Protein AF-A0A5J5F3G4-F1 (afdb_monomer)

Secondary structure (DSSP, 8-state):
--------------------S---------HHHHSSS--TT--TT-B--B-TT-PEEEE-TTSBEEEEPSSPPTT-SBSS-EEE-TTSBEEETTB--EEEEEETTEEEEESS--STT-EEE--B---PPP-

Foldseek 3Di:
DDDDDDDDDDDDDDDPPDPPVPPPPPPQPQDQDVQQDPPVPDDQWFGWGAGSVRFTFFLAPLQFTDTHHPVHDPRTPGRTRWHQDPQQWIDRPPDQWWWWADDPPGTTIGRDDPDPRIDIDIDGDDRDDDD

Nearest PDB structures (foldseek):
  3jut-assembly3_C  TM=4.537E-01  e=5.781E+00  Homo sapiens
  1k5u-assembly2_B  TM=3.815E-01  e=5.171E+00  Homo sapiens
  3fjf-assembly1_A  TM=4.043E-01  e=7.640E+00  Homo sapiens
  3bau-assembly2_B  TM=3.798E-01  e=9.031E+00  Homo sapiens

Organism: NCBI:txid1250544

Sequence (131 aa):
MQFLISLLLLLPANANLSPNQNAARSPAPQGFYDTLGPTKDSPAGCGVLQEQLGRIGSIVANRQLQFDGPPAQAGAVFTGGWSVCDDNFLALGASKVFYKCLSGTFYNLYDQSIAAQCLPTHLMILKLRDC

Mean predicted aligned error: 14.04 Å

pLDDT: mean 75.2, std 21.62, range [39.75, 98.56]

Solvent-accessible surface area (backbone atoms only — not comparable to full-atom values): 8274 Å² total; per-residue (Å²): 134,90,81,88,82,88,78,89,78,88,80,79,96,78,80,85,76,69,84,64,86,72,66,69,72,71,73,69,82,72,56,62,60,69,50,37,48,84,56,96,83,56,69,90,21,78,14,41,43,44,50,95,86,63,19,31,38,23,29,32,76,88,38,35,63,44,71,31,52,84,76,53,61,88,66,44,74,32,69,52,31,25,29,65,44,99,85,34,32,40,24,56,55,94,39,50,62,29,16,40,30,76,58,91,94,46,69,47,47,20,68,54,76,89,51,92,76,37,42,82,40,71,49,75,64,77,85,82,75,89,128

Radius of gyration: 24.74 Å; Cα contacts (8 Å, |Δi|>4): 208; chains: 1; bounding box: 56×76×50 Å

InterPro domains:
  IPR051153 Yeast Cell Wall Mannoprotein PIR [PTHR47254] (47-130)
  IPR054508 Cell wall mannoprotein PIR1-like, C-terminal domain [PF22799] (47-120)

Structure (mmCIF, N/CA/C/O backbone):
data_AF-A0A5J5F3G4-F1
#
_entry.id   AF-A0A5J5F3G4-F1
#
loop_
_atom_site.group_PDB
_atom_site.id
_atom_site.type_symbol
_atom_site.label_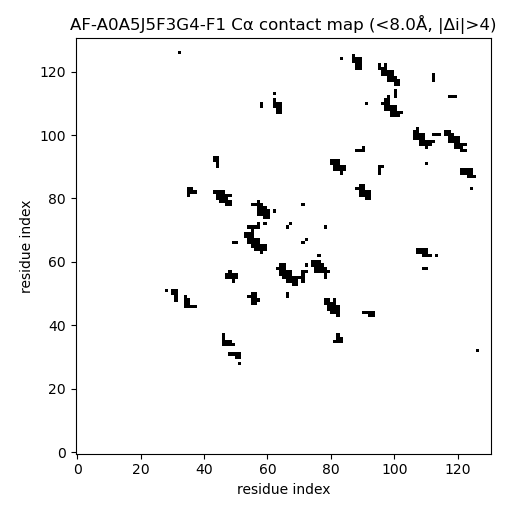atom_id
_atom_site.label_alt_id
_atom_site.label_comp_id
_atom_site.label_asym_id
_atom_site.label_entity_id
_atom_site.label_seq_id
_atom_site.pdbx_PDB_ins_code
_atom_site.Cartn_x
_atom_site.Cartn_y
_atom_site.Cartn_z
_atom_site.occupancy
_atom_site.B_iso_or_equiv
_atom_site.auth_seq_id
_atom_site.auth_comp_id
_atom_site.auth_asym_id
_atom_site.auth_atom_id
_atom_site.pdbx_PDB_model_num
ATOM 1 N N . MET A 1 1 ? -29.160 59.210 28.194 1.00 41.38 1 MET A N 1
ATOM 2 C CA . MET A 1 1 ? -30.338 58.878 27.372 1.00 41.38 1 MET A CA 1
ATOM 3 C C . MET A 1 1 ? -30.797 57.496 27.805 1.00 41.38 1 MET A C 1
ATOM 5 O O . MET A 1 1 ? -30.010 56.564 27.749 1.00 41.38 1 MET A O 1
ATOM 9 N N . GLN A 1 2 ? -31.987 57.450 28.399 1.00 43.41 2 GLN A N 1
ATOM 10 C CA . GLN A 1 2 ? -32.693 56.290 28.947 1.00 43.41 2 GLN A CA 1
ATOM 11 C C . GLN A 1 2 ? -32.737 55.125 27.952 1.00 43.41 2 GLN A C 1
ATOM 13 O O . GLN A 1 2 ? -33.051 55.406 26.808 1.00 43.41 2 GLN A O 1
ATOM 18 N N . PHE A 1 3 ? -32.546 53.873 28.385 1.00 41.75 3 PHE A N 1
ATOM 19 C CA . PHE A 1 3 ? -33.433 52.755 28.018 1.00 41.75 3 PHE A CA 1
ATOM 20 C C . PHE A 1 3 ? -33.330 51.643 29.074 1.00 41.75 3 PHE A C 1
ATOM 22 O O . PHE A 1 3 ? -32.330 50.938 29.177 1.00 41.75 3 PHE A O 1
ATOM 29 N N . LEU A 1 4 ? -34.392 51.533 29.879 1.00 42.25 4 LEU A N 1
ATOM 30 C CA . LEU A 1 4 ? -34.780 50.303 30.564 1.00 42.25 4 LEU A CA 1
ATOM 31 C C . LEU A 1 4 ? -35.158 49.253 29.508 1.00 42.25 4 LEU A C 1
ATOM 33 O O . LEU A 1 4 ? -35.759 49.628 28.508 1.00 42.25 4 LEU A O 1
ATOM 37 N N . ILE A 1 5 ? -34.928 47.970 29.802 1.00 48.72 5 ILE A N 1
ATOM 38 C CA . ILE A 1 5 ? -35.952 46.908 29.770 1.00 48.72 5 ILE A CA 1
ATOM 39 C C . ILE A 1 5 ? -35.448 45.772 30.674 1.00 48.72 5 ILE A C 1
ATOM 41 O O . ILE A 1 5 ? -34.508 45.052 30.351 1.00 48.72 5 ILE A O 1
ATOM 45 N N . SER A 1 6 ? -36.093 45.648 31.834 1.00 42.88 6 SER A N 1
ATOM 46 C CA . SER A 1 6 ? -36.220 44.383 32.554 1.00 42.88 6 SER A CA 1
ATOM 47 C C . SER A 1 6 ? -37.287 43.558 31.848 1.00 42.88 6 SER A C 1
ATOM 49 O O . SER A 1 6 ? -38.403 44.043 31.671 1.00 42.88 6 SER A O 1
ATOM 51 N N . LEU A 1 7 ? -36.993 42.297 31.544 1.00 41.06 7 LEU A N 1
ATOM 52 C CA . LEU A 1 7 ? -38.025 41.271 31.464 1.00 41.06 7 LEU A CA 1
ATOM 53 C C . LEU A 1 7 ? -37.511 40.009 32.158 1.00 41.06 7 LEU A C 1
ATOM 55 O O . LEU A 1 7 ? -36.694 39.263 31.627 1.00 41.06 7 LEU A O 1
ATOM 59 N N . LEU A 1 8 ? -37.996 39.827 33.387 1.00 39.75 8 LEU A N 1
ATOM 60 C CA . LEU A 1 8 ? -37.992 38.560 34.106 1.00 39.75 8 LEU A CA 1
ATOM 61 C C . LEU A 1 8 ? -38.786 37.530 33.288 1.00 39.75 8 LEU A C 1
ATOM 63 O O . LEU A 1 8 ? -39.973 37.731 33.038 1.00 39.75 8 LEU A O 1
ATOM 67 N N . LEU A 1 9 ? -38.169 36.393 32.976 1.00 45.50 9 LEU A N 1
ATOM 68 C CA . LEU A 1 9 ? -38.877 35.124 32.841 1.00 45.50 9 LEU A CA 1
ATOM 69 C C . LEU A 1 9 ? -38.404 34.217 33.978 1.00 45.50 9 LEU A C 1
ATOM 71 O O . LEU A 1 9 ? -37.243 33.825 34.057 1.00 45.50 9 LEU A O 1
ATOM 75 N N . LEU A 1 10 ? -39.332 33.963 34.897 1.00 44.19 10 LEU A N 1
ATOM 76 C CA . LEU A 1 10 ? -39.263 32.948 3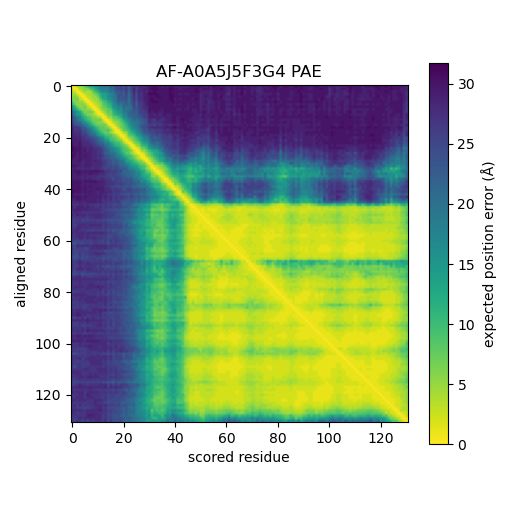5.940 1.00 44.19 10 LEU A CA 1
ATOM 77 C C . LEU A 1 10 ? -39.411 31.556 35.314 1.00 44.19 10 LEU A C 1
ATOM 79 O O . LEU A 1 10 ? -40.323 31.370 34.511 1.00 44.19 10 LEU A O 1
ATOM 83 N N . LEU A 1 11 ? -38.575 30.596 35.736 1.00 45.75 11 LEU A N 1
ATOM 84 C CA . LEU A 1 11 ? -38.914 29.251 36.261 1.00 45.75 11 LEU A CA 1
ATOM 85 C C . LEU A 1 11 ? -37.625 28.388 36.386 1.00 45.75 11 LEU A C 1
ATOM 87 O O . LEU A 1 11 ? -36.580 28.776 35.869 1.00 45.75 11 LEU A O 1
ATOM 91 N N . PRO A 1 12 ? -37.633 27.314 37.201 1.00 44.16 12 PRO A N 1
ATOM 92 C CA . PRO A 1 12 ? -36.647 27.114 38.261 1.00 44.16 12 PRO A CA 1
ATOM 93 C C . PRO A 1 12 ? -35.403 26.320 37.857 1.00 44.16 12 PRO A C 1
ATOM 95 O O . PRO A 1 12 ? -35.426 25.438 37.002 1.00 44.16 12 PRO A O 1
ATOM 98 N N . ALA A 1 13 ? -34.332 26.575 38.609 1.00 51.69 13 ALA A N 1
ATOM 99 C CA . ALA A 1 13 ? -33.218 25.660 38.771 1.00 51.69 13 ALA A CA 1
ATOM 100 C C . ALA A 1 13 ? -33.721 24.311 39.303 1.00 51.69 13 ALA A C 1
ATOM 102 O O . ALA A 1 13 ? -34.162 24.228 40.447 1.00 51.69 13 ALA A O 1
ATOM 103 N N . ASN A 1 14 ? -33.627 23.256 38.494 1.00 52.47 14 ASN A N 1
ATOM 104 C CA . ASN A 1 14 ? -33.418 21.909 39.016 1.00 52.47 14 ASN A CA 1
ATOM 105 C C . ASN A 1 14 ? -32.868 20.971 37.932 1.00 52.47 14 ASN A C 1
ATOM 107 O O . ASN A 1 14 ? -33.550 20.076 37.444 1.00 52.47 14 ASN A O 1
ATOM 111 N N . ALA A 1 15 ? -31.610 21.174 37.547 1.00 46.16 15 ALA A N 1
ATOM 112 C CA . ALA A 1 15 ? -30.818 20.089 36.987 1.00 46.16 15 ALA A CA 1
ATOM 113 C C . ALA A 1 15 ? -29.938 19.563 38.122 1.00 46.16 15 ALA A C 1
ATOM 115 O O . ALA A 1 15 ? -28.849 20.074 38.376 1.00 46.16 15 ALA A O 1
ATOM 116 N N . ASN A 1 16 ? -30.453 18.560 38.832 1.00 46.50 16 ASN A N 1
ATOM 117 C CA . ASN A 1 16 ? -29.647 17.639 39.623 1.00 46.50 16 ASN A CA 1
ATOM 118 C C . ASN A 1 16 ? -28.650 16.959 38.668 1.00 46.50 16 ASN A C 1
ATOM 120 O O . ASN A 1 16 ? -28.918 15.890 38.123 1.00 46.50 16 ASN A O 1
ATOM 124 N N . LEU A 1 17 ? -27.505 17.595 38.421 1.00 50.91 17 LEU A N 1
ATOM 125 C CA . LEU A 1 17 ? -26.354 16.929 37.828 1.00 50.91 17 LEU A CA 1
ATOM 126 C C . LEU A 1 17 ? -25.681 16.138 38.946 1.00 50.91 17 LEU A C 1
ATOM 128 O O . LEU A 1 17 ? -24.743 16.595 39.593 1.00 50.91 17 LEU A O 1
ATOM 132 N N . SER A 1 18 ? -26.207 14.939 39.194 1.00 50.25 18 SER A N 1
ATOM 133 C CA . SER A 1 18 ? -25.422 13.900 39.847 1.00 50.25 18 SER A CA 1
ATOM 134 C C . SER A 1 18 ? -24.158 13.687 39.006 1.00 50.25 18 SER A C 1
ATOM 136 O O . SER A 1 18 ? -24.281 13.483 37.791 1.00 50.25 18 SER A O 1
ATOM 138 N N . PRO A 1 19 ? -22.947 13.720 39.589 1.00 46.00 19 PRO A N 1
ATOM 139 C CA . PRO A 1 19 ? -21.781 13.207 38.903 1.00 46.00 19 PRO A CA 1
ATOM 140 C C . PRO A 1 19 ? -21.945 11.690 38.874 1.00 46.00 19 PRO A C 1
ATOM 142 O O . PRO A 1 19 ? -21.481 10.982 39.766 1.00 46.00 19 PRO A O 1
ATOM 145 N N . ASN A 1 20 ? -22.640 11.171 37.862 1.00 49.78 20 ASN A N 1
ATOM 146 C CA . ASN A 1 20 ? -22.539 9.755 37.576 1.00 49.78 20 ASN A CA 1
ATOM 147 C C . ASN A 1 20 ? -21.122 9.528 37.047 1.00 49.78 20 ASN A C 1
AT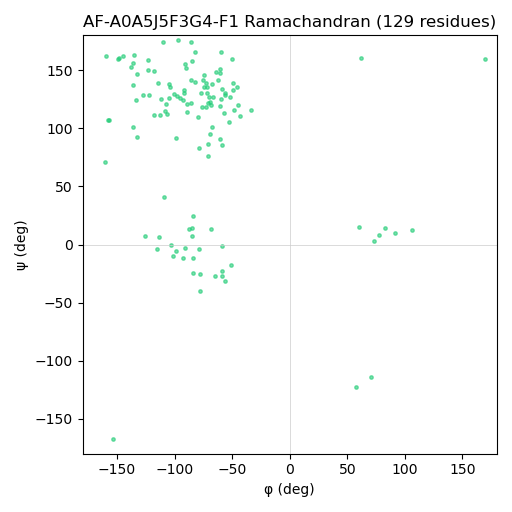OM 149 O O . ASN A 1 20 ? -20.831 9.728 35.870 1.00 49.78 20 ASN A O 1
ATOM 153 N N . GLN A 1 21 ? -20.229 9.145 37.958 1.00 58.66 21 GLN A N 1
ATOM 154 C CA . GLN A 1 21 ? -18.839 8.794 37.679 1.00 58.66 21 GLN A CA 1
ATOM 155 C C . GLN A 1 21 ? -18.708 7.483 36.885 1.00 58.66 21 GLN A C 1
ATOM 157 O O . GLN A 1 21 ? -17.611 6.967 36.721 1.00 58.66 21 GLN A O 1
ATOM 162 N N . ASN A 1 22 ? -19.814 6.988 36.324 1.00 54.62 22 ASN A N 1
ATOM 163 C CA . ASN A 1 22 ? -19.848 5.923 35.337 1.00 54.62 22 ASN A CA 1
ATOM 164 C C . ASN A 1 22 ? -20.235 6.469 33.956 1.00 54.62 22 ASN A C 1
ATOM 166 O O . ASN A 1 22 ? -20.981 5.827 33.216 1.00 54.62 22 ASN A O 1
ATOM 170 N N . ALA A 1 23 ? -19.713 7.641 33.575 1.00 44.44 23 ALA A N 1
ATOM 171 C CA . ALA A 1 23 ? -19.435 7.876 32.165 1.00 44.44 23 ALA A CA 1
ATOM 172 C C . ALA A 1 23 ? -18.427 6.798 31.773 1.00 44.44 23 ALA A C 1
ATOM 174 O O . ALA A 1 23 ? -17.227 6.952 32.002 1.00 44.44 23 ALA A O 1
ATOM 175 N N . ALA A 1 24 ? -18.945 5.659 31.304 1.00 43.38 24 ALA A N 1
ATOM 176 C CA . ALA A 1 24 ? -18.161 4.599 30.713 1.00 43.38 24 ALA A CA 1
ATOM 177 C C . ALA A 1 24 ? -17.169 5.294 29.793 1.00 43.38 24 ALA A C 1
ATOM 179 O O . ALA A 1 24 ? -17.564 5.935 28.816 1.00 43.38 24 ALA A O 1
ATOM 180 N N . ARG A 1 25 ? -15.891 5.265 30.181 1.00 43.66 25 ARG A N 1
ATOM 181 C CA . ARG A 1 25 ? -14.804 5.653 29.302 1.00 43.66 25 ARG A CA 1
ATOM 182 C C . ARG A 1 25 ? -15.049 4.810 28.070 1.00 43.66 25 ARG A C 1
ATOM 184 O O . ARG A 1 25 ? -14.897 3.592 28.149 1.00 43.66 25 ARG A O 1
ATOM 191 N N . SER A 1 26 ? -15.550 5.445 27.010 1.00 44.94 26 SER A N 1
ATOM 192 C CA . SER A 1 26 ? -15.739 4.790 25.726 1.00 44.94 26 SER A CA 1
ATOM 193 C C . SER A 1 26 ? -14.450 4.014 25.501 1.00 44.94 26 SER A C 1
ATOM 195 O O . SER A 1 26 ? -13.387 4.645 25.611 1.00 44.94 26 SER A O 1
ATOM 197 N N . PRO A 1 27 ? -14.491 2.675 25.358 1.00 49.06 27 PRO A N 1
ATOM 198 C CA . PRO A 1 27 ? -13.264 1.937 25.156 1.00 49.06 27 PRO A CA 1
ATOM 199 C C . PRO A 1 27 ? -12.561 2.625 23.992 1.00 49.06 27 PRO A C 1
ATOM 201 O O . PRO A 1 27 ? -13.198 2.932 22.978 1.00 49.06 27 PRO A O 1
ATOM 204 N N . ALA A 1 28 ? -11.294 2.995 24.201 1.00 45.03 28 ALA A N 1
ATOM 205 C CA . ALA A 1 28 ? -10.461 3.490 23.116 1.00 45.03 28 ALA A CA 1
ATOM 206 C C . ALA A 1 28 ? -10.674 2.537 21.931 1.00 45.03 28 ALA A C 1
ATOM 208 O O . ALA A 1 28 ? -10.751 1.332 22.196 1.00 45.03 28 ALA A O 1
ATOM 209 N N . PRO A 1 29 ? -10.856 3.033 20.690 1.00 45.81 29 PRO A N 1
ATOM 210 C CA . PRO A 1 29 ? -11.186 2.171 19.564 1.00 45.81 29 PRO A CA 1
ATOM 211 C C . PRO A 1 29 ? -10.221 0.986 19.579 1.00 45.81 29 PRO A C 1
ATOM 213 O O . PRO A 1 29 ? -9.004 1.183 19.540 1.00 45.81 29 PRO A O 1
ATOM 216 N N . GLN A 1 30 ? -10.769 -0.213 19.789 1.00 44.03 30 GLN A N 1
ATOM 217 C CA . GLN A 1 30 ? -10.024 -1.446 20.021 1.00 44.03 30 GLN A CA 1
ATOM 218 C C . GLN A 1 30 ? -9.357 -1.862 18.710 1.00 44.03 30 GLN A C 1
ATOM 220 O O . GLN A 1 30 ? -9.808 -2.755 18.020 1.00 44.03 30 GLN A O 1
ATOM 225 N N . GLY A 1 31 ? -8.272 -1.175 18.369 1.00 45.78 31 GLY A N 1
ATOM 226 C CA . GLY A 1 31 ? -7.245 -1.625 17.452 1.00 45.78 31 GLY A CA 1
ATOM 227 C C . GLY A 1 31 ? -7.631 -1.900 15.995 1.00 45.78 31 GLY A C 1
ATOM 228 O O . GLY A 1 31 ? -8.746 -2.181 15.581 1.00 45.78 31 GLY A O 1
ATOM 229 N N . PHE A 1 32 ? -6.575 -1.886 15.202 1.00 51.09 32 PHE A N 1
ATOM 230 C CA . PHE A 1 32 ? -6.482 -2.256 13.794 1.00 51.09 32 PHE A CA 1
ATOM 231 C C . PHE A 1 32 ? -7.076 -3.640 13.425 1.00 51.09 32 PHE A C 1
ATOM 233 O O . PHE A 1 32 ? -7.311 -3.929 12.256 1.00 51.09 32 PHE A O 1
ATOM 240 N N . TYR A 1 33 ? -7.288 -4.521 14.406 1.00 49.09 33 TYR A N 1
ATOM 241 C CA . TYR A 1 33 ? -7.761 -5.894 14.206 1.00 49.09 33 TYR A CA 1
ATOM 242 C C . TYR A 1 33 ? -9.289 -6.012 14.080 1.00 49.09 33 TYR A C 1
ATOM 244 O O . TYR A 1 33 ? -9.749 -6.955 13.439 1.00 49.09 33 TYR A O 1
ATOM 252 N N . ASP A 1 34 ? -10.069 -5.068 14.616 1.00 52.00 34 ASP A N 1
ATOM 253 C CA . ASP A 1 34 ? -11.538 -5.119 14.541 1.00 52.00 34 ASP A CA 1
ATOM 254 C C . ASP A 1 34 ? -12.075 -4.675 13.165 1.00 52.00 34 ASP A C 1
ATOM 256 O O . ASP A 1 34 ? -13.137 -5.126 12.740 1.00 52.00 34 ASP A O 1
ATOM 260 N N . THR A 1 35 ? -11.327 -3.854 12.419 1.00 53.25 35 THR A N 1
ATOM 261 C CA . THR A 1 35 ? -11.705 -3.369 11.072 1.00 53.25 35 THR A CA 1
ATOM 262 C C . THR A 1 35 ? -11.177 -4.232 9.920 1.00 53.25 35 THR A C 1
ATOM 264 O O . THR A 1 35 ? -11.617 -4.085 8.777 1.00 53.25 35 THR A O 1
ATOM 267 N N . LEU A 1 36 ? -10.262 -5.158 10.222 1.00 59.84 36 LEU A N 1
ATOM 268 C CA . LEU A 1 36 ? -9.708 -6.145 9.286 1.00 59.84 36 LEU A CA 1
ATOM 269 C C . LEU A 1 36 ? -10.094 -7.587 9.634 1.00 59.84 36 LEU A C 1
ATOM 271 O O . LEU A 1 36 ? -9.577 -8.528 9.026 1.00 59.84 36 LEU A O 1
ATOM 275 N N . GLY A 1 37 ? -10.961 -7.766 10.633 1.00 44.66 37 GLY A N 1
ATOM 276 C CA . GLY A 1 37 ? -11.417 -9.080 11.059 1.00 44.66 37 GLY A CA 1
ATOM 277 C C . GLY A 1 37 ? -12.142 -9.826 9.929 1.00 44.66 37 GLY A C 1
ATOM 278 O O . GLY A 1 37 ? -12.766 -9.196 9.072 1.00 44.66 37 GLY A O 1
ATOM 279 N N . PRO A 1 38 ? -12.097 -11.170 9.914 1.00 42.75 38 PRO A N 1
ATOM 280 C CA . PRO A 1 38 ? -12.889 -11.958 8.987 1.00 42.75 38 PRO A CA 1
ATOM 281 C C . PRO A 1 38 ? -14.364 -11.799 9.364 1.00 42.75 38 PRO A C 1
ATOM 283 O O . PRO A 1 38 ? -14.860 -12.430 10.298 1.00 42.75 38 PRO A O 1
ATOM 286 N N . THR A 1 39 ? -15.097 -10.963 8.638 1.00 45.28 39 THR A N 1
ATOM 287 C CA . THR A 1 39 ? -16.549 -11.107 8.567 1.00 45.28 39 THR A CA 1
ATOM 288 C C . THR A 1 39 ? -16.801 -12.485 7.963 1.00 45.28 39 THR A C 1
ATOM 290 O O . THR A 1 39 ? -16.350 -12.775 6.855 1.00 45.28 39 THR A O 1
ATOM 293 N N . LYS A 1 40 ? -17.472 -13.374 8.706 1.00 42.41 40 LYS A N 1
ATOM 294 C CA . LYS A 1 40 ? -17.698 -14.781 8.317 1.00 42.41 40 LYS A CA 1
ATOM 295 C C . LYS A 1 40 ? -18.456 -14.971 6.992 1.00 42.41 40 LYS A C 1
ATOM 297 O O . LYS A 1 40 ? -18.584 -16.101 6.537 1.00 42.41 40 LYS A O 1
ATOM 302 N N . ASP A 1 41 ? -18.858 -13.876 6.354 1.00 46.41 41 ASP A N 1
ATOM 303 C CA . ASP A 1 41 ? -19.662 -13.841 5.140 1.00 46.41 41 ASP A CA 1
ATOM 304 C C . ASP A 1 41 ? -19.015 -13.013 4.008 1.00 46.41 41 ASP A C 1
ATOM 306 O O . ASP A 1 41 ? -19.654 -12.777 2.983 1.00 46.41 41 ASP A O 1
ATOM 310 N N . SER A 1 42 ? -17.764 -12.543 4.152 1.00 44.03 42 SER A N 1
ATOM 311 C CA . SER A 1 42 ? -17.102 -11.758 3.100 1.00 44.03 42 SER A CA 1
ATOM 312 C C . SER A 1 42 ? -16.164 -12.611 2.239 1.00 44.03 42 SER A C 1
ATOM 314 O O . SER A 1 42 ? -15.292 -13.295 2.779 1.00 44.03 42 SER A O 1
ATOM 316 N N . PRO A 1 43 ? -16.294 -12.570 0.897 1.00 41.12 43 PRO A N 1
ATOM 317 C CA . PRO A 1 43 ? -15.322 -13.202 0.012 1.00 41.12 43 PRO A CA 1
ATOM 318 C C . PRO A 1 43 ? -13.947 -12.559 0.261 1.00 41.12 43 PRO A C 1
ATOM 320 O O . PRO A 1 43 ? -13.876 -11.394 0.643 1.00 41.12 43 PRO A O 1
ATOM 323 N N . ALA A 1 44 ? -12.866 -13.327 0.109 1.00 42.66 44 ALA A N 1
ATOM 324 C CA . ALA A 1 44 ? -11.492 -12.930 0.439 1.00 42.66 44 ALA A CA 1
ATOM 325 C C . ALA A 1 44 ? -11.192 -11.428 0.196 1.00 42.66 44 ALA A C 1
ATOM 327 O O . ALA A 1 44 ? -11.223 -10.975 -0.947 1.00 42.66 44 ALA A O 1
ATOM 328 N N . GLY A 1 45 ? -10.896 -10.662 1.258 1.00 52.28 45 GLY A N 1
ATOM 329 C CA . GLY A 1 45 ? -10.346 -9.302 1.128 1.00 52.28 45 GLY A CA 1
ATOM 330 C C . GLY A 1 45 ? -11.252 -8.096 1.424 1.00 52.28 45 GLY A C 1
ATOM 331 O O . GLY A 1 45 ? -10.857 -6.992 1.088 1.00 52.28 45 GLY A O 1
ATOM 332 N N . CYS A 1 46 ? -12.443 -8.202 2.018 1.00 60.50 46 CYS A N 1
ATOM 333 C CA . CYS A 1 46 ? -13.351 -7.036 2.143 1.00 60.50 46 CYS A CA 1
ATOM 334 C C . CYS A 1 46 ? -13.113 -6.076 3.340 1.00 60.50 46 CYS A C 1
ATOM 336 O O . CYS A 1 46 ? -14.051 -5.395 3.754 1.00 60.50 46 CYS A O 1
ATOM 338 N N . GLY A 1 47 ? -11.907 -5.995 3.911 1.00 73.94 47 GLY A N 1
ATOM 339 C CA . GLY A 1 47 ? -11.608 -5.133 5.065 1.00 73.94 47 GLY A CA 1
ATOM 340 C C . GLY A 1 47 ? -11.257 -3.683 4.704 1.00 73.94 47 GLY A C 1
ATOM 341 O O . GLY A 1 47 ? -10.809 -3.383 3.590 1.00 73.94 47 GLY A O 1
ATOM 342 N N . VAL A 1 48 ? -11.425 -2.778 5.676 1.00 82.88 48 VAL A N 1
ATOM 343 C CA . VAL A 1 48 ? -10.957 -1.383 5.612 1.00 82.88 48 VAL A CA 1
ATOM 344 C C . VAL A 1 48 ? -9.759 -1.228 6.541 1.00 82.88 48 VAL A C 1
ATOM 346 O O . VAL A 1 48 ? -9.857 -1.445 7.747 1.00 82.88 48 VAL A O 1
ATOM 349 N N . LEU A 1 49 ? -8.622 -0.819 5.982 1.00 87.19 49 LEU A N 1
ATOM 350 C CA . LEU A 1 49 ? -7.430 -0.506 6.756 1.00 87.19 49 LEU A CA 1
ATOM 351 C C . LEU A 1 49 ? -7.656 0.815 7.487 1.00 87.19 49 LEU A C 1
ATOM 353 O O . LEU A 1 49 ? -7.845 1.841 6.841 1.00 87.19 49 LEU A O 1
ATOM 357 N N . GLN A 1 50 ? -7.637 0.809 8.816 1.00 85.94 50 GLN A N 1
ATOM 358 C CA . GLN A 1 50 ? -7.831 2.019 9.615 1.00 85.94 50 GLN A CA 1
ATOM 359 C C . GLN A 1 50 ? -6.812 2.070 10.750 1.00 85.94 50 GLN A C 1
ATOM 361 O O . GLN A 1 50 ? -6.536 1.058 11.393 1.00 85.94 50 GLN A O 1
ATOM 366 N N . GLU A 1 51 ? -6.236 3.244 10.995 1.00 85.44 51 GLU A N 1
ATOM 367 C CA . GLU A 1 51 ? -5.353 3.456 12.145 1.00 85.44 51 GLU A CA 1
ATOM 368 C C . GLU A 1 51 ? -6.085 4.080 13.345 1.00 85.44 51 GLU A C 1
ATOM 370 O O . GLU A 1 51 ? -7.254 4.451 13.266 1.00 85.44 51 GLU A O 1
ATOM 375 N N . GLN A 1 52 ? -5.378 4.227 14.470 1.00 83.44 52 GLN A N 1
ATOM 376 C CA . GLN A 1 52 ? -5.935 4.654 15.76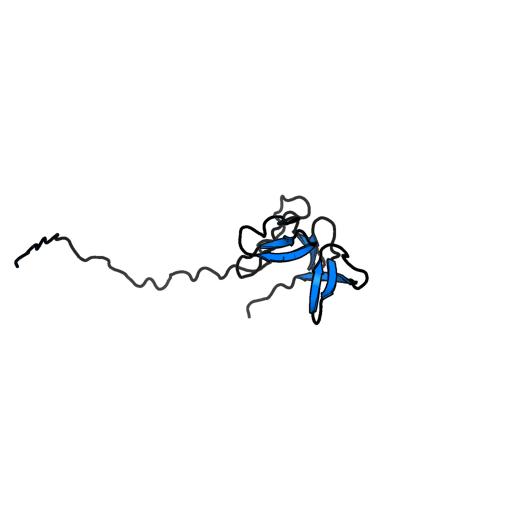3 1.00 83.44 52 GLN A CA 1
ATOM 377 C C . GLN A 1 52 ? -6.618 6.030 15.736 1.00 83.44 52 GLN A C 1
ATOM 379 O O . GLN A 1 52 ? -7.530 6.269 16.523 1.00 83.44 52 GLN A O 1
ATOM 384 N N . LEU A 1 53 ? -6.207 6.929 14.833 1.00 85.44 53 LEU A N 1
ATOM 385 C CA . LEU A 1 53 ? -6.847 8.240 14.656 1.00 85.44 53 LEU A CA 1
ATOM 386 C C . LEU A 1 53 ? -8.064 8.192 13.718 1.00 85.44 53 LEU A C 1
ATOM 388 O O . LEU A 1 53 ? -8.589 9.231 13.330 1.00 85.44 53 LEU A O 1
ATOM 392 N N . GLY A 1 54 ? -8.499 7.000 13.307 1.00 83.19 54 GLY A N 1
ATOM 393 C CA . GLY A 1 54 ? -9.638 6.813 12.415 1.00 83.19 54 GLY A CA 1
ATOM 394 C C . GLY A 1 54 ? -9.343 7.103 10.940 1.00 83.19 54 GLY A C 1
ATOM 395 O O . GLY A 1 54 ? -10.271 7.102 10.129 1.00 83.19 54 GLY A O 1
ATOM 396 N N . ARG A 1 55 ? -8.079 7.334 10.566 1.00 89.00 55 ARG A N 1
ATOM 397 C CA . ARG A 1 55 ? -7.674 7.547 9.169 1.00 89.00 55 ARG A CA 1
ATOM 398 C C . ARG A 1 55 ? -7.719 6.243 8.377 1.00 89.00 55 ARG A C 1
ATOM 400 O O . ARG A 1 55 ? -7.293 5.203 8.878 1.00 89.00 55 ARG A O 1
ATOM 407 N N . ILE A 1 56 ? -8.208 6.319 7.145 1.00 87.69 56 ILE A N 1
ATOM 408 C CA . ILE A 1 56 ? -8.339 5.208 6.207 1.00 87.69 56 ILE A CA 1
ATOM 409 C C . ILE A 1 56 ? -7.018 5.039 5.458 1.00 87.69 56 ILE A C 1
ATOM 411 O O . ILE A 1 56 ? -6.545 5.957 4.787 1.00 87.69 56 ILE A O 1
ATOM 415 N N . GLY A 1 57 ? -6.441 3.847 5.567 1.00 91.38 57 GLY A N 1
ATOM 416 C CA . GLY A 1 57 ? -5.339 3.391 4.739 1.00 91.38 57 GLY A CA 1
ATOM 417 C C . GLY A 1 57 ? -5.825 3.129 3.317 1.00 91.38 57 GLY A C 1
ATOM 418 O O . GLY A 1 57 ? -6.732 2.327 3.086 1.00 91.38 57 GLY A O 1
ATOM 419 N N . SER A 1 58 ? -5.224 3.824 2.362 1.00 93.69 58 SER A N 1
ATOM 420 C CA . SER A 1 58 ? -5.597 3.777 0.954 1.00 93.69 58 SER A CA 1
ATOM 421 C C . SER A 1 58 ? -4.366 3.729 0.058 1.00 93.69 58 SER A C 1
ATOM 423 O O . SER A 1 58 ? -3.301 4.222 0.427 1.00 93.69 58 SER A O 1
ATOM 425 N N . ILE A 1 59 ? -4.514 3.134 -1.124 1.00 96.12 59 ILE A N 1
ATOM 426 C CA . ILE A 1 59 ? -3.555 3.304 -2.213 1.00 96.12 59 ILE A CA 1
ATOM 427 C C . ILE A 1 59 ? -4.001 4.505 -3.027 1.00 96.12 59 ILE A C 1
ATOM 429 O O . ILE A 1 59 ? -5.058 4.478 -3.660 1.00 96.12 59 ILE A O 1
ATOM 433 N N . VAL A 1 60 ? -3.195 5.555 -3.011 1.00 95.19 60 VAL A N 1
ATOM 434 C CA . VAL A 1 60 ? -3.501 6.818 -3.684 1.00 95.19 60 VAL A CA 1
ATOM 435 C C . VAL A 1 60 ? -3.073 6.787 -5.158 1.00 95.19 60 VAL A C 1
ATOM 437 O O . VAL A 1 60 ? -2.471 5.817 -5.623 1.00 95.19 60 VAL A O 1
ATOM 440 N N . ALA A 1 61 ? -3.399 7.826 -5.934 1.00 95.00 61 ALA A N 1
ATOM 441 C CA . ALA A 1 61 ? -3.207 7.838 -7.393 1.00 95.00 61 ALA A CA 1
ATOM 442 C C . ALA A 1 61 ? -1.758 7.556 -7.847 1.00 95.00 61 ALA A C 1
ATOM 444 O O . ALA A 1 61 ? -1.539 6.938 -8.887 1.00 95.00 61 ALA A O 1
ATOM 445 N N . ASN A 1 62 ? -0.761 7.954 -7.051 1.00 94.69 62 ASN A N 1
ATOM 446 C CA . ASN A 1 62 ? 0.658 7.679 -7.310 1.00 94.69 62 ASN A CA 1
ATOM 447 C C . ASN A 1 62 ? 1.126 6.302 -6.787 1.00 94.69 62 ASN A C 1
ATOM 449 O O . ASN A 1 62 ? 2.331 6.064 -6.711 1.00 94.69 62 ASN A O 1
ATOM 453 N N . ARG A 1 63 ? 0.189 5.409 -6.433 1.00 97.12 63 ARG A N 1
ATOM 454 C CA . ARG A 1 63 ? 0.399 4.041 -5.919 1.00 97.12 63 ARG A CA 1
ATOM 455 C C . ARG A 1 63 ? 0.908 3.940 -4.485 1.00 97.12 63 ARG A C 1
ATOM 457 O O . ARG A 1 63 ? 1.167 2.835 -4.014 1.00 97.12 63 ARG A O 1
ATOM 464 N N . GLN A 1 64 ? 1.064 5.063 -3.793 1.00 97.19 64 GLN A N 1
ATOM 465 C CA . GLN A 1 64 ? 1.545 5.087 -2.418 1.00 97.19 64 GLN A CA 1
ATOM 466 C C . GLN A 1 64 ? 0.455 4.635 -1.443 1.00 97.19 64 GLN A C 1
ATOM 468 O O . GLN A 1 64 ? -0.711 4.995 -1.593 1.00 97.19 64 GLN A O 1
ATOM 473 N N . LEU A 1 65 ? 0.848 3.887 -0.416 1.00 96.25 65 LEU A N 1
ATOM 474 C CA . LEU A 1 65 ? 0.020 3.648 0.758 1.00 96.25 65 LEU A CA 1
ATOM 475 C C . LEU A 1 65 ? 0.023 4.895 1.653 1.00 96.25 65 LEU A C 1
ATOM 477 O O . LEU A 1 65 ? 1.072 5.275 2.175 1.00 96.25 65 LEU A O 1
ATOM 481 N N . GLN A 1 66 ? -1.144 5.503 1.858 1.00 94.69 66 GLN A N 1
ATOM 482 C CA . GLN A 1 66 ? -1.327 6.682 2.704 1.00 94.69 66 GLN A CA 1
ATOM 483 C C . GLN A 1 66 ? -2.521 6.508 3.646 1.00 94.69 66 GLN A C 1
ATOM 485 O O . GLN A 1 66 ? -3.512 5.865 3.304 1.00 94.69 66 GLN A O 1
ATOM 490 N N . PHE A 1 67 ? -2.414 7.095 4.837 1.00 93.06 67 PHE A N 1
ATOM 491 C CA . PHE A 1 67 ? -3.506 7.187 5.801 1.00 93.06 67 PHE A CA 1
ATOM 492 C C . PHE A 1 67 ? -4.038 8.617 5.837 1.00 93.06 67 PHE A C 1
ATOM 494 O O . PHE A 1 67 ? -3.359 9.511 6.346 1.00 93.06 67 PHE A O 1
ATOM 501 N N . ASP A 1 68 ? -5.266 8.814 5.367 1.00 88.94 68 ASP A N 1
ATOM 502 C CA . ASP A 1 68 ? -5.962 10.104 5.400 1.00 88.94 68 ASP A CA 1
ATOM 503 C C . ASP A 1 68 ? -7.297 9.995 6.132 1.00 88.94 68 ASP A C 1
ATOM 505 O O . ASP A 1 68 ? -7.834 8.904 6.318 1.00 88.94 68 ASP A O 1
ATOM 509 N N . GLY A 1 69 ? -7.822 11.126 6.607 1.00 77.94 69 GLY A N 1
ATOM 510 C CA . GLY A 1 69 ? -9.116 11.157 7.292 1.00 77.94 69 GLY A CA 1
ATOM 511 C C . GLY A 1 69 ? -10.249 10.649 6.395 1.00 77.94 69 GLY A C 1
ATOM 512 O O . GLY A 1 69 ? -10.063 10.523 5.194 1.00 77.94 69 GLY A O 1
ATOM 513 N N . PRO A 1 70 ? -11.432 10.341 6.935 1.00 75.62 70 PRO A N 1
ATOM 514 C CA . PRO A 1 70 ? -12.611 10.135 6.106 1.00 75.62 70 PRO A CA 1
ATOM 515 C C . PRO A 1 70 ? -13.106 11.489 5.538 1.00 75.62 70 PRO A C 1
ATOM 517 O O . PRO A 1 70 ? -13.282 12.432 6.313 1.00 75.62 70 PRO A O 1
ATOM 520 N N . PRO A 1 71 ? -13.373 11.611 4.221 1.00 82.31 71 PRO A N 1
ATOM 521 C CA . PRO A 1 71 ? -13.156 10.600 3.188 1.00 82.31 71 PRO A CA 1
ATOM 522 C C . PRO A 1 71 ? -11.670 10.463 2.843 1.00 82.31 71 PRO A C 1
ATOM 524 O O . PRO A 1 71 ? -10.950 11.462 2.826 1.00 82.31 71 PRO A O 1
ATOM 527 N N . ALA A 1 72 ? -11.245 9.237 2.512 1.00 84.12 72 ALA A N 1
ATOM 528 C CA . ALA A 1 72 ? -9.903 8.985 1.988 1.00 84.12 72 ALA A CA 1
ATOM 529 C C . ALA A 1 72 ? -9.575 9.939 0.826 1.00 84.12 72 ALA A C 1
ATOM 531 O O . ALA A 1 72 ? -10.482 10.494 0.195 1.00 84.12 72 ALA A O 1
ATOM 532 N N .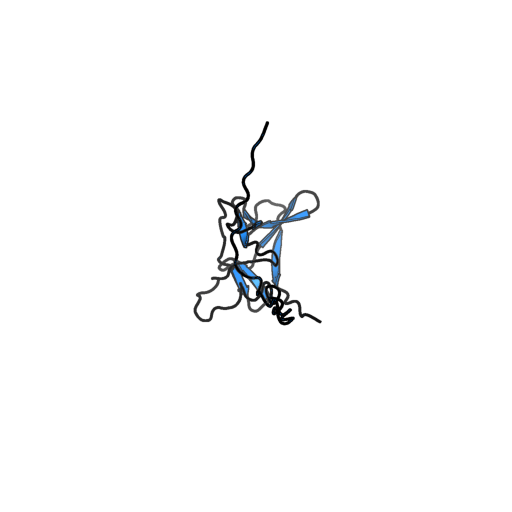 GLN A 1 73 ? -8.285 10.115 0.526 1.00 86.94 73 GLN A N 1
ATOM 533 C CA . GLN A 1 73 ? -7.849 11.079 -0.481 1.00 86.94 73 GLN A CA 1
ATOM 534 C C . GLN A 1 73 ? -8.626 10.933 -1.796 1.00 86.94 73 GLN A C 1
ATOM 536 O O . GLN A 1 73 ? -8.791 9.835 -2.338 1.00 86.94 73 GLN A O 1
ATOM 541 N N . ALA A 1 74 ? -9.089 12.063 -2.331 1.00 88.00 74 ALA A N 1
ATOM 542 C CA . ALA A 1 74 ? -9.748 12.090 -3.627 1.00 88.00 74 ALA A CA 1
ATOM 543 C C . ALA A 1 74 ? -8.828 11.490 -4.704 1.00 88.00 74 ALA A C 1
ATOM 545 O O . ALA A 1 74 ? -7.659 11.857 -4.811 1.00 88.00 74 ALA A O 1
ATOM 546 N N . GLY A 1 75 ? -9.365 10.565 -5.503 1.00 85.94 75 GLY A N 1
ATOM 547 C CA . GLY A 1 75 ? -8.586 9.847 -6.513 1.00 85.94 75 GLY A CA 1
ATOM 548 C C . GLY A 1 75 ? -7.792 8.651 -5.977 1.00 85.94 75 GLY A C 1
ATOM 549 O O . GLY A 1 75 ? -6.926 8.144 -6.689 1.00 85.94 75 GLY A O 1
ATOM 550 N N . ALA A 1 76 ? -8.070 8.183 -4.755 1.00 90.62 76 ALA A N 1
ATOM 551 C CA . ALA 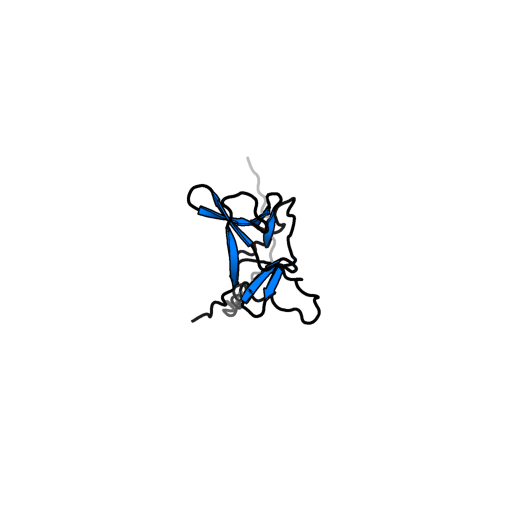A 1 76 ? -7.551 6.906 -4.281 1.00 90.62 76 ALA A CA 1
ATOM 552 C C . ALA A 1 76 ? -7.990 5.749 -5.194 1.00 90.62 76 ALA A C 1
ATOM 554 O O . ALA A 1 76 ? -9.156 5.637 -5.574 1.00 90.62 76 ALA A O 1
ATOM 555 N N . VAL A 1 77 ? -7.034 4.884 -5.530 1.00 92.75 77 VAL A N 1
ATOM 556 C CA . VAL A 1 77 ? -7.230 3.684 -6.350 1.00 92.75 77 VAL A CA 1
ATOM 557 C C . VAL A 1 77 ? -7.865 2.571 -5.520 1.00 92.75 77 VAL A C 1
ATOM 559 O O . VAL A 1 77 ? -8.755 1.875 -6.001 1.00 92.75 77 VAL A O 1
ATOM 562 N N . PHE A 1 78 ? -7.430 2.424 -4.265 1.00 90.25 78 PHE A N 1
ATOM 563 C CA . PHE A 1 78 ? -7.973 1.441 -3.329 1.00 90.25 78 PHE A CA 1
ATOM 564 C C . 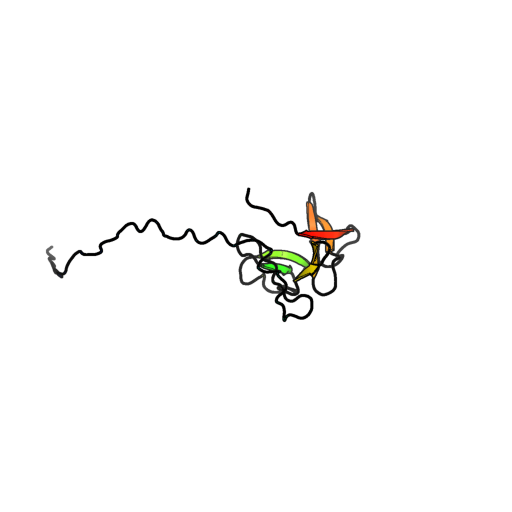PHE A 1 78 ? -8.231 2.088 -1.973 1.00 90.25 78 PHE A C 1
ATOM 566 O O . PHE A 1 78 ? -7.317 2.632 -1.362 1.00 90.25 78 PHE A O 1
ATOM 573 N N . THR A 1 79 ? -9.465 1.999 -1.484 1.00 88.25 79 THR A N 1
ATOM 574 C CA . THR A 1 79 ? -9.872 2.419 -0.127 1.00 88.25 79 THR A CA 1
ATOM 575 C C . THR A 1 79 ? -10.334 1.243 0.740 1.00 88.25 79 THR A C 1
ATOM 577 O O . THR A 1 79 ? -10.615 1.402 1.924 1.00 88.25 79 THR A O 1
ATOM 580 N N . GLY A 1 80 ? -10.383 0.053 0.148 1.00 87.19 80 GLY A N 1
ATOM 581 C CA . GLY A 1 80 ? -10.741 -1.224 0.750 1.00 87.19 80 GLY A CA 1
ATOM 582 C C . GLY A 1 80 ? -10.053 -2.341 -0.030 1.00 87.19 80 GLY A C 1
ATOM 583 O O . GLY A 1 80 ? -9.181 -2.071 -0.858 1.00 87.19 80 GLY A O 1
ATOM 584 N N . GLY A 1 81 ? -10.455 -3.588 0.196 1.00 87.56 81 GLY A N 1
ATOM 585 C CA . GLY A 1 81 ? -9.736 -4.725 -0.384 1.00 87.56 81 GLY A CA 1
ATOM 586 C C . GLY A 1 81 ? -8.640 -5.260 0.542 1.00 87.56 81 GLY A C 1
ATOM 587 O O . GLY A 1 81 ? -7.812 -6.056 0.107 1.00 87.56 81 GLY A O 1
ATOM 588 N N . TRP A 1 82 ? -8.599 -4.795 1.792 1.00 90.25 82 TRP A N 1
ATOM 589 C CA . TRP A 1 82 ? -7.581 -5.178 2.757 1.00 90.25 82 TRP A CA 1
ATOM 590 C C . TRP A 1 82 ? -7.970 -6.467 3.480 1.00 90.25 82 TRP A C 1
ATOM 592 O O . TRP A 1 82 ? -9.123 -6.661 3.862 1.00 90.25 82 TRP A O 1
ATOM 602 N N . SER A 1 83 ? -6.999 -7.335 3.732 1.00 87.75 83 SER A N 1
ATOM 603 C CA . SER A 1 83 ? -7.171 -8.497 4.611 1.00 87.75 83 SER A CA 1
ATOM 604 C C . SER A 1 83 ? -5.880 -8.840 5.330 1.00 87.75 83 SER A C 1
ATOM 606 O O . SER A 1 83 ? -4.800 -8.467 4.881 1.00 87.75 83 SER A O 1
ATOM 608 N N . VAL A 1 84 ? -5.988 -9.591 6.421 1.00 86.00 84 VAL A N 1
ATOM 609 C CA . VAL A 1 84 ? -4.841 -10.211 7.088 1.00 86.00 84 VAL A CA 1
ATOM 610 C C . VAL A 1 84 ? -4.850 -11.701 6.766 1.00 86.00 84 VAL A C 1
ATOM 612 O O . VAL A 1 84 ? -5.868 -12.366 6.945 1.00 86.00 84 VAL A O 1
ATOM 615 N N . CYS A 1 85 ? -3.739 -12.213 6.247 1.00 80.38 85 CYS A N 1
ATOM 616 C CA . CYS A 1 85 ? -3.567 -13.632 5.948 1.00 80.38 85 CYS A CA 1
ATOM 617 C C . CYS A 1 85 ? -3.167 -14.430 7.201 1.00 80.38 85 CYS A C 1
ATOM 619 O O . CYS A 1 85 ? -2.737 -13.854 8.199 1.00 80.38 85 CYS A O 1
ATOM 621 N N . ASP A 1 86 ? -3.257 -15.762 7.133 1.00 79.94 86 ASP A N 1
ATOM 622 C CA . ASP A 1 86 ? -2.954 -16.668 8.259 1.00 79.94 86 ASP A CA 1
ATOM 623 C C . ASP A 1 86 ? -1.515 -16.532 8.799 1.00 79.94 86 ASP A C 1
ATOM 625 O O . ASP A 1 86 ? -1.237 -16.855 9.952 1.00 79.94 86 ASP A O 1
ATOM 629 N N . ASP A 1 87 ? -0.592 -16.018 7.983 1.00 82.88 87 ASP A N 1
ATOM 630 C CA . ASP A 1 87 ? 0.795 -15.703 8.344 1.00 82.88 87 ASP A CA 1
ATOM 631 C C . ASP A 1 87 ? 0.975 -14.288 8.932 1.00 82.88 87 ASP A C 1
ATOM 633 O O . ASP A 1 87 ? 2.098 -13.806 9.074 1.00 82.88 87 ASP A O 1
ATOM 637 N N . ASN A 1 88 ? -0.123 -13.626 9.306 1.00 86.62 88 ASN A N 1
ATOM 638 C CA . ASN A 1 88 ? -0.195 -12.247 9.797 1.00 86.62 88 ASN A CA 1
ATOM 639 C C . ASN A 1 88 ? 0.306 -11.182 8.812 1.00 86.62 88 ASN A C 1
ATOM 641 O O . ASN A 1 88 ? 0.526 -10.036 9.215 1.00 86.62 88 ASN A O 1
ATOM 645 N N . PHE A 1 89 ? 0.479 -11.503 7.529 1.00 91.69 89 PHE A N 1
ATOM 646 C CA . PHE A 1 89 ? 0.771 -10.478 6.535 1.00 91.69 89 PHE A CA 1
ATOM 647 C C . PHE A 1 89 ? -0.498 -9.776 6.062 1.00 91.69 89 PHE A C 1
ATOM 649 O O . PHE A 1 89 ? -1.536 -10.396 5.830 1.00 91.69 89 PHE A O 1
ATOM 656 N N . LEU A 1 90 ? -0.389 -8.461 5.892 1.00 92.38 90 LEU A N 1
ATOM 657 C CA . LEU A 1 90 ? -1.389 -7.658 5.215 1.00 92.38 90 LEU A CA 1
ATOM 658 C C . LEU A 1 90 ? -1.416 -8.038 3.733 1.00 92.38 90 LEU A C 1
ATOM 660 O O . LEU A 1 90 ? -0.371 -8.191 3.096 1.00 92.38 90 LEU A O 1
ATOM 664 N N . ALA A 1 91 ? -2.617 -8.135 3.188 1.00 91.94 91 ALA A N 1
ATOM 665 C CA . ALA A 1 91 ? -2.874 -8.308 1.775 1.00 91.94 91 ALA A CA 1
ATOM 666 C C . ALA A 1 91 ? -3.775 -7.187 1.256 1.00 91.94 91 ALA A C 1
ATOM 668 O O . ALA A 1 91 ? -4.625 -6.667 1.984 1.00 91.94 91 ALA A O 1
ATOM 669 N N . LEU A 1 92 ? -3.588 -6.858 -0.019 1.00 92.06 92 LEU A N 1
ATOM 670 C CA . LEU A 1 92 ? -4.491 -6.040 -0.815 1.00 92.06 92 LEU A CA 1
ATOM 671 C C . LEU A 1 92 ? -5.004 -6.899 -1.977 1.00 92.06 92 LEU A C 1
ATOM 673 O O . LEU A 1 92 ? -4.241 -7.299 -2.863 1.00 92.06 92 LEU A O 1
ATOM 677 N N . GLY A 1 93 ? -6.292 -7.232 -1.949 1.00 88.88 93 GLY A N 1
ATOM 678 C CA . GLY A 1 93 ? -6.876 -8.240 -2.829 1.00 88.88 93 GLY A CA 1
ATOM 679 C C . GLY A 1 93 ? -6.169 -9.589 -2.662 1.00 88.88 93 GLY A C 1
ATOM 680 O O . GLY A 1 93 ? -6.099 -10.133 -1.565 1.00 88.88 93 GLY A O 1
ATOM 681 N N . ALA A 1 94 ? -5.620 -10.125 -3.755 1.00 87.12 94 ALA A N 1
ATOM 682 C CA . ALA A 1 94 ? -4.910 -11.408 -3.762 1.00 87.12 94 ALA A CA 1
ATOM 683 C C . ALA A 1 94 ? -3.390 -11.299 -3.506 1.00 87.12 94 ALA A C 1
ATOM 685 O O . ALA A 1 94 ? -2.706 -12.322 -3.474 1.00 87.12 94 ALA A O 1
ATOM 686 N N . SER A 1 95 ? -2.837 -10.087 -3.361 1.00 91.69 95 SER A N 1
ATOM 687 C CA . SER A 1 95 ? -1.392 -9.874 -3.202 1.00 91.69 95 SER A CA 1
ATOM 688 C C . SER A 1 95 ? -1.018 -9.545 -1.760 1.00 91.69 95 SER A C 1
ATOM 690 O O . SER A 1 95 ? -1.632 -8.685 -1.135 1.00 91.69 95 SER A O 1
ATOM 692 N N . LYS A 1 96 ? 0.055 -10.175 -1.270 1.00 94.38 96 LYS A N 1
ATOM 693 C CA . LYS A 1 96 ? 0.748 -9.815 -0.016 1.00 94.38 96 LYS A CA 1
ATOM 694 C C . LYS A 1 96 ? 2.003 -8.967 -0.252 1.00 94.38 96 LYS A C 1
ATOM 696 O O . LYS A 1 96 ? 2.657 -8.545 0.700 1.00 94.38 96 LYS A O 1
ATOM 701 N N . VAL A 1 97 ? 2.375 -8.769 -1.517 1.00 96.69 97 VAL A N 1
ATOM 702 C CA . VAL A 1 97 ? 3.610 -8.083 -1.893 1.00 96.69 97 VAL A CA 1
ATOM 703 C C . VAL A 1 97 ? 3.331 -6.595 -2.019 1.00 96.69 97 VAL A C 1
ATOM 705 O O . VAL A 1 97 ? 2.528 -6.171 -2.846 1.00 96.69 97 VAL A O 1
ATOM 708 N N . PHE A 1 98 ? 4.054 -5.824 -1.220 1.00 98.19 98 PHE A N 1
ATOM 709 C CA . PHE A 1 98 ? 4.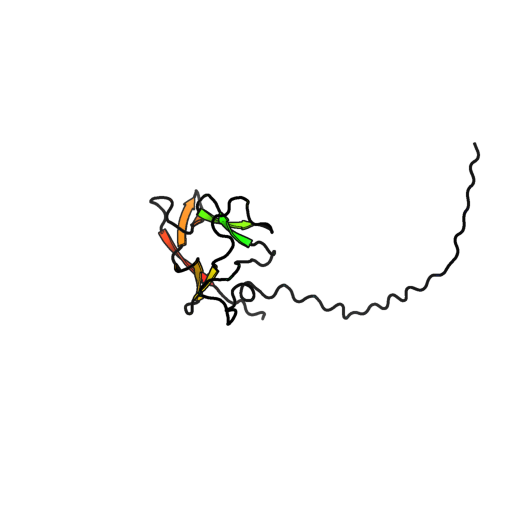191 -4.380 -1.332 1.00 98.19 98 PHE A CA 1
ATOM 710 C C . PHE A 1 98 ? 5.607 -4.047 -1.794 1.00 98.19 98 PHE A C 1
ATOM 712 O O . PHE A 1 98 ? 6.479 -4.913 -1.873 1.00 98.19 98 PHE A O 1
ATOM 719 N N . TYR A 1 99 ? 5.866 -2.775 -2.063 1.00 98.56 99 TYR A N 1
ATOM 720 C CA . TYR A 1 99 ? 7.174 -2.296 -2.482 1.00 98.56 99 TYR A CA 1
ATOM 721 C C . TYR A 1 99 ? 7.608 -1.139 -1.601 1.00 98.56 99 TYR A C 1
ATOM 723 O O . TYR A 1 99 ? 6.872 -0.170 -1.431 1.00 98.56 99 TYR A O 1
ATOM 731 N N . LYS A 1 100 ? 8.820 -1.229 -1.053 1.00 98.06 100 LYS A N 1
ATOM 732 C CA . LYS A 1 100 ? 9.476 -0.102 -0.392 1.00 98.06 100 LYS A CA 1
ATOM 733 C C . LYS A 1 100 ? 10.395 0.589 -1.391 1.00 98.06 100 LYS A C 1
ATOM 735 O O . LYS A 1 100 ? 11.264 -0.060 -1.971 1.00 98.06 100 LYS A O 1
ATOM 740 N N . CYS A 1 101 ? 10.238 1.893 -1.576 1.00 98.06 101 CYS A N 1
ATOM 741 C CA . CYS A 1 101 ? 11.084 2.680 -2.474 1.00 98.06 101 CYS A CA 1
ATOM 742 C C . CYS A 1 101 ? 11.754 3.811 -1.700 1.00 98.06 101 CYS A C 1
ATOM 744 O O . CYS A 1 101 ? 11.078 4.566 -1.000 1.00 98.06 101 CYS A O 1
ATOM 746 N N . LEU A 1 102 ? 13.079 3.922 -1.823 1.00 96.50 102 LEU A N 1
ATOM 747 C CA . LEU A 1 102 ? 13.840 4.994 -1.187 1.00 96.50 102 LE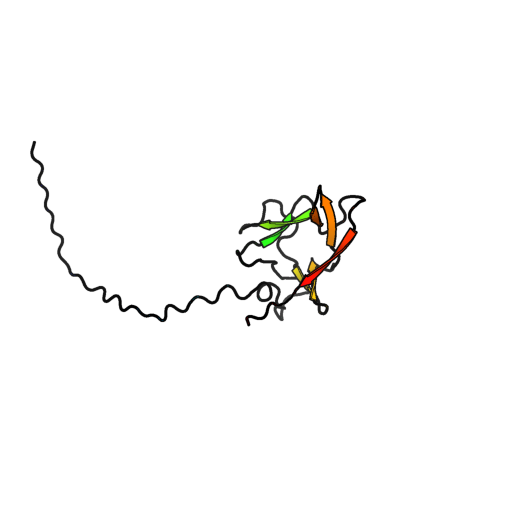U A CA 1
ATOM 748 C C . LEU A 1 102 ? 13.466 6.344 -1.819 1.00 96.50 102 LEU A C 1
ATOM 750 O O . LEU A 1 102 ? 13.532 6.502 -3.039 1.00 96.50 102 LEU A O 1
ATOM 754 N N . SER A 1 103 ? 13.097 7.304 -0.974 1.00 92.75 103 SER A N 1
ATOM 755 C CA . SER A 1 103 ? 12.759 8.683 -1.321 1.00 92.75 103 SER A CA 1
ATOM 756 C C . SER A 1 103 ? 13.497 9.621 -0.367 1.00 92.75 103 SER A C 1
ATOM 758 O O . SER A 1 103 ? 13.032 9.916 0.733 1.00 92.75 103 SER A O 1
ATOM 760 N N . GLY A 1 104 ? 14.690 10.066 -0.766 1.00 93.50 104 GLY A N 1
ATOM 761 C CA . GLY A 1 104 ? 15.586 10.807 0.120 1.00 93.50 104 GLY A CA 1
ATOM 762 C C . GLY A 1 104 ? 16.173 9.891 1.194 1.00 93.50 104 GLY A C 1
ATOM 763 O O . GLY A 1 104 ? 16.943 8.989 0.879 1.00 93.50 104 GLY A O 1
ATOM 764 N N . THR A 1 105 ? 15.816 10.118 2.458 1.00 94.88 105 THR A N 1
ATOM 765 C CA . THR A 1 105 ? 16.351 9.378 3.618 1.00 94.88 105 THR A CA 1
ATOM 766 C C . THR A 1 105 ? 15.395 8.327 4.181 1.00 94.88 105 THR A C 1
ATOM 768 O O . THR A 1 105 ? 15.738 7.644 5.144 1.00 94.88 105 THR A O 1
ATOM 771 N N . PHE A 1 106 ? 14.203 8.177 3.603 1.00 95.06 106 PHE A N 1
ATOM 772 C CA . PHE A 1 106 ? 13.173 7.262 4.091 1.00 95.06 106 PHE A CA 1
ATOM 773 C C . PHE A 1 106 ? 12.543 6.460 2.952 1.00 95.06 106 PHE A C 1
ATOM 775 O O . PHE A 1 106 ? 12.680 6.793 1.775 1.00 95.06 106 PHE A O 1
ATOM 782 N N . TYR A 1 107 ? 11.866 5.370 3.312 1.00 96.38 107 TYR A N 1
ATOM 783 C CA . TYR A 1 107 ? 11.162 4.515 2.364 1.00 96.38 107 TYR A CA 1
ATOM 784 C C . TYR A 1 107 ? 9.669 4.818 2.377 1.00 96.38 107 TYR A C 1
ATOM 786 O O . TYR A 1 107 ? 9.038 4.786 3.431 1.00 96.38 107 TYR A O 1
ATOM 794 N N . ASN A 1 108 ? 9.107 5.040 1.194 1.00 97.12 108 ASN A N 1
ATOM 795 C CA . ASN A 1 108 ? 7.664 5.035 0.982 1.00 97.12 108 ASN A CA 1
ATOM 796 C C . ASN A 1 108 ? 7.200 3.623 0.607 1.00 97.12 108 ASN A C 1
ATOM 798 O O . ASN A 1 108 ? 7.972 2.852 0.029 1.00 97.12 108 ASN A O 1
ATOM 802 N N . LEU A 1 109 ? 5.949 3.296 0.929 1.00 97.88 109 LEU A N 1
ATOM 803 C CA . LEU A 1 109 ? 5.325 2.009 0.622 1.00 97.88 109 LEU A CA 1
ATOM 804 C C . LEU A 1 109 ? 4.345 2.149 -0.538 1.00 97.88 109 LEU A C 1
ATOM 806 O O . LEU A 1 109 ? 3.578 3.107 -0.585 1.00 97.88 109 LEU A O 1
ATOM 810 N N . TYR A 1 110 ? 4.360 1.171 -1.436 1.00 98.06 110 TYR A N 1
ATOM 811 C CA . TYR A 1 110 ? 3.548 1.135 -2.647 1.00 98.06 110 TYR A CA 1
ATOM 812 C C . TYR A 1 110 ? 2.950 -0.254 -2.852 1.00 98.06 110 TYR A C 1
ATOM 814 O O . TYR A 1 110 ? 3.507 -1.251 -2.388 1.00 98.06 110 TYR A O 1
ATOM 822 N N . ASP A 1 111 ? 1.842 -0.331 -3.580 1.00 97.31 111 ASP A N 1
ATOM 823 C CA . ASP A 1 111 ? 1.228 -1.607 -3.967 1.00 97.31 111 ASP A CA 1
ATOM 824 C C . ASP A 1 111 ? 1.853 -2.235 -5.225 1.00 97.31 111 ASP A C 1
ATOM 826 O O . ASP A 1 111 ? 1.628 -3.404 -5.522 1.00 97.31 111 ASP A O 1
ATOM 830 N N . GLN A 1 112 ? 2.678 -1.477 -5.949 1.00 97.62 112 GLN A N 1
ATOM 831 C CA . GLN A 1 112 ? 3.486 -1.962 -7.062 1.00 97.62 112 GLN A CA 1
ATOM 832 C C . GLN A 1 112 ? 4.841 -1.252 -7.121 1.00 97.62 112 GLN A C 1
ATOM 834 O O . GLN A 1 112 ? 5.026 -0.181 -6.540 1.00 97.62 112 GLN A O 1
ATOM 839 N N . SER A 1 113 ? 5.798 -1.839 -7.840 1.00 97.69 113 SER A N 1
ATOM 840 C CA . SER A 1 113 ? 7.087 -1.192 -8.086 1.00 97.69 113 SER A CA 1
ATOM 841 C C . SER A 1 113 ? 6.900 0.021 -8.995 1.00 97.69 113 SER A C 1
ATOM 843 O O . SER A 1 113 ? 6.453 -0.123 -10.131 1.00 97.69 113 SER A O 1
ATOM 845 N N . ILE A 1 114 ? 7.259 1.211 -8.510 1.00 97.50 114 ILE A N 1
ATOM 846 C CA . ILE A 1 114 ? 7.175 2.460 -9.287 1.00 97.50 114 ILE A CA 1
ATOM 847 C C . ILE A 1 114 ? 8.527 2.920 -9.850 1.00 97.50 114 ILE A C 1
ATOM 849 O O . ILE A 1 114 ? 8.578 3.861 -10.638 1.00 97.50 114 ILE A O 1
ATOM 853 N N . ALA A 1 115 ? 9.629 2.299 -9.424 1.00 96.56 115 ALA A N 1
ATOM 854 C CA . ALA A 1 115 ? 10.979 2.679 -9.818 1.00 96.56 115 ALA A CA 1
ATOM 855 C C . ALA A 1 115 ? 11.972 1.524 -9.603 1.00 96.56 115 ALA A C 1
ATOM 857 O O . ALA A 1 115 ? 11.712 0.593 -8.843 1.00 96.56 115 ALA A O 1
ATOM 858 N N . ALA A 1 116 ? 13.138 1.591 -10.249 1.00 96.94 116 ALA A N 1
ATOM 859 C CA . ALA A 1 116 ? 14.125 0.506 -10.224 1.00 96.94 116 ALA A CA 1
ATOM 860 C C . ALA A 1 116 ? 14.720 0.241 -8.828 1.00 96.94 116 ALA A C 1
ATOM 862 O O . ALA A 1 116 ? 15.114 -0.883 -8.531 1.00 96.94 116 ALA A O 1
ATOM 863 N N . GLN A 1 117 ? 14.768 1.254 -7.958 1.00 96.12 117 GLN A N 1
ATOM 864 C CA . GLN A 1 117 ? 15.272 1.127 -6.587 1.00 96.12 117 GLN A CA 1
ATOM 865 C C . GLN A 1 117 ? 14.270 0.494 -5.608 1.00 96.12 117 GLN A C 1
ATOM 867 O O . GLN A 1 117 ? 14.585 0.331 -4.428 1.00 96.12 117 GLN A O 1
ATOM 872 N N . CYS A 1 118 ? 13.047 0.206 -6.051 1.00 98.31 118 CYS A N 1
ATOM 873 C CA . CYS A 1 118 ? 12.021 -0.372 -5.199 1.00 98.31 118 CYS A CA 1
ATOM 874 C C . CYS A 1 118 ? 12.306 -1.849 -4.923 1.00 98.31 118 CYS A C 1
ATOM 876 O O . CYS A 1 118 ? 12.595 -2.623 -5.833 1.00 98.31 118 CYS A O 1
ATOM 878 N N . LEU A 1 119 ? 12.161 -2.256 -3.664 1.00 98.31 119 LEU A N 1
ATOM 879 C CA . LEU A 1 119 ? 12.346 -3.640 -3.241 1.00 98.31 119 LEU A CA 1
ATOM 880 C C . LEU A 1 119 ? 11.019 -4.230 -2.755 1.00 98.31 119 LEU A C 1
ATOM 882 O O . LEU A 1 119 ? 10.289 -3.536 -2.036 1.00 98.31 119 LEU A O 1
ATOM 886 N N . PRO A 1 120 ? 10.707 -5.494 -3.098 1.00 98.25 120 PRO A N 1
ATOM 887 C CA . PRO A 1 120 ? 9.522 -6.160 -2.581 1.00 98.25 120 PRO A CA 1
ATOM 888 C C . PRO A 1 120 ? 9.610 -6.292 -1.056 1.00 98.25 120 PRO A C 1
ATOM 890 O O . PRO A 1 120 ? 10.680 -6.529 -0.488 1.00 98.25 120 PRO A O 1
ATOM 893 N N . THR A 1 121 ? 8.479 -6.122 -0.383 1.00 97.94 121 THR A N 1
ATOM 894 C CA . THR A 1 121 ? 8.352 -6.195 1.071 1.00 97.94 121 THR A CA 1
ATOM 895 C C . THR A 1 121 ? 6.970 -6.708 1.465 1.00 97.94 121 THR A C 1
ATOM 897 O O . THR A 1 121 ? 6.018 -6.614 0.696 1.00 97.94 121 THR A O 1
ATOM 900 N N . HIS A 1 122 ? 6.858 -7.220 2.686 1.00 96.12 122 HIS A N 1
ATOM 901 C CA . HIS A 1 122 ? 5.592 -7.625 3.291 1.00 96.12 122 HIS A CA 1
ATOM 902 C C . HIS A 1 122 ? 5.344 -6.776 4.539 1.00 96.12 122 HIS A C 1
ATOM 904 O O . HIS A 1 122 ? 6.298 -6.344 5.193 1.00 96.12 122 HIS A O 1
ATOM 910 N N . LEU A 1 123 ? 4.077 -6.518 4.858 1.00 94.56 123 LEU A N 1
ATOM 911 C CA . LEU A 1 123 ? 3.675 -5.760 6.042 1.00 94.56 123 LEU A CA 1
ATOM 912 C C . LEU A 1 123 ? 3.058 -6.730 7.044 1.00 94.56 123 LEU A C 1
ATOM 914 O O . LEU A 1 123 ? 2.035 -7.339 6.754 1.00 94.56 123 LEU A O 1
ATOM 918 N N . MET A 1 124 ? 3.699 -6.907 8.197 1.00 91.62 124 MET A N 1
ATOM 919 C CA . MET A 1 124 ? 3.222 -7.809 9.245 1.00 91.62 124 MET A CA 1
ATOM 920 C C . MET A 1 124 ? 2.346 -7.055 10.238 1.00 91.62 124 MET A C 1
ATOM 922 O O . MET A 1 124 ? 2.721 -5.989 10.728 1.00 91.62 124 MET A O 1
ATOM 926 N N . ILE A 1 125 ? 1.200 -7.639 10.558 1.00 87.06 125 ILE A N 1
ATOM 927 C CA . ILE A 1 125 ? 0.261 -7.106 11.531 1.00 87.06 125 ILE A CA 1
ATOM 928 C C . ILE A 1 125 ? 0.562 -7.710 12.894 1.00 87.06 125 ILE A C 1
ATOM 930 O O . ILE A 1 125 ? 0.572 -8.926 13.067 1.00 87.06 125 ILE A O 1
ATOM 934 N N . LEU A 1 126 ? 0.798 -6.844 13.877 1.00 85.06 126 LEU A N 1
ATOM 935 C CA . LEU A 1 126 ? 1.046 -7.240 15.256 1.00 85.06 126 LEU A CA 1
ATOM 936 C C . LEU A 1 126 ? -0.127 -6.805 16.128 1.00 85.06 126 LEU A C 1
ATOM 938 O O . LEU A 1 126 ? -0.487 -5.628 16.167 1.00 85.06 126 LEU A O 1
ATOM 942 N N . LYS A 1 127 ? -0.708 -7.757 16.861 1.00 80.50 127 LYS A N 1
ATOM 943 C CA . LYS A 1 127 ? -1.692 -7.446 17.894 1.00 80.50 127 LYS A CA 1
ATOM 944 C C . LYS A 1 127 ? -0.957 -6.981 19.146 1.00 80.50 127 LYS A C 1
ATOM 946 O O . LYS A 1 127 ? -0.303 -7.778 19.817 1.00 80.50 127 LYS A O 1
ATOM 951 N N . LEU A 1 128 ? -1.078 -5.695 19.458 1.00 79.50 128 LEU A N 1
ATOM 952 C CA . LEU A 1 128 ? -0.638 -5.172 20.746 1.00 79.50 128 LEU A CA 1
ATOM 953 C C . LEU A 1 128 ? -1.585 -5.704 21.828 1.00 79.50 128 LEU A C 1
ATOM 955 O O . LEU A 1 128 ? -2.806 -5.605 21.695 1.00 79.50 128 LEU A O 1
ATOM 959 N N . ARG A 1 129 ? -1.017 -6.325 22.863 1.00 82.44 129 ARG A N 1
ATOM 960 C CA . ARG A 1 129 ? -1.736 -6.680 24.087 1.00 82.44 129 ARG A CA 1
ATOM 961 C C . ARG A 1 129 ? -1.569 -5.519 25.063 1.00 82.44 129 ARG A C 1
ATOM 963 O O . ARG A 1 129 ? -0.438 -5.104 25.302 1.00 82.44 129 ARG A O 1
ATOM 970 N N . ASP A 1 130 ? -2.673 -5.051 25.631 1.00 76.44 130 ASP A N 1
ATOM 971 C CA . ASP A 1 130 ? -2.633 -4.131 26.766 1.00 76.44 130 ASP A CA 1
ATOM 972 C C . ASP A 1 130 ? -2.104 -4.893 27.991 1.00 76.44 130 ASP A C 1
ATOM 974 O O . ASP A 1 130 ? -2.622 -5.963 28.330 1.00 76.44 130 ASP A O 1
ATOM 978 N N . CYS A 1 131 ? -1.018 -4.391 28.580 1.00 74.00 131 CYS A N 1
ATOM 979 C CA . CYS A 1 131 ? -0.390 -4.958 29.775 1.00 74.00 131 CYS A CA 1
ATOM 980 C C . CYS A 1 131 ? -1.135 -4.560 31.050 1.00 74.00 131 CYS A C 1
ATOM 982 O O . CYS A 1 131 ? -1.558 -3.384 31.139 1.00 74.00 131 CYS A O 1
#